Protein AF-A0A3E0WR59-F1 (afdb_monomer)

Radius of gyration: 31.56 Å; Cα contacts (8 Å, |Δi|>4): 81; chains: 1; bounding box: 51×64×90 Å

Sequence (122 aa):
MRAQISATRAISGRRCPHGFTLVELVLVLLLLSILAAVAAPRFFNLQPFREASLIEETAAAVRYGQKLALATRCEVRVRVNADGLAYALDWGEQSHCAEAGSVSRPVRAGNPFCYRYRIGSS

Foldseek 3Di:
DDDDDDDDDDPPPDDDDDDDDPVNVVVVVVVVVVCCVVVVVVVVPCVVVLVVLLVVQVVVQVVVQVVVCVVQVFDWDWDADPVSQKIKIWTDDDPSGDHTDMDMDTRDPPDPDDDPDDDDDD

InterPro domains:
  IPR012902 Prokaryotic N-terminal methylation site [PF07963] (15-39)
  IPR012902 Prokaryotic N-terminal methylation site [PS00409] (18-38)
  IPR012902 Prokaryotic N-terminal methylation site [TIGR02532] (18-40)
  IPR045584 Pilin-like [SSF54523] (20-103)

Secondary structure (DSSP, 8-state):
-----------------PPPPHHHHHHHHHHHHHHHHHHHHHHH--HHHHHHHHHHHHHHHHHHHHHHHHHHTS--EEEE-TTSSEEEEEE---TTS-S-EEEEEE---S------------

Mean predicted aligned error: 15.5 Å

Nearest PDB structures (foldseek):
  8rg0-assembly1_n  TM=2.958E-01  e=1.307E+00  Homo sapiens
  7r4x-assembly1_c  TM=2.918E-01  e=1.224E+00  Homo sapiens
  6t7i-assembly1_Sc  TM=2.848E-01  e=1.005E+00  Saccharomyces cerevisiae
  8jiw-assembly1_Bc  TM=2.862E-01  e=1.224E+00  Triticum aestivum
  6eml-assembly1_L  TM=2.449E-01  e=4.263E+00  Saccharomyces cerevisiae S288C

Organism: NCBI:txid351052

pLDDT: mean 74.84, std 14.0, range [45.97, 97.12]

Solvent-accessible surface area (backbone atoms only — not comparable to full-atom values): 7807 Å² total; per-residue (Å²): 143,85,84,82,82,84,79,80,82,78,84,80,79,79,77,75,84,80,77,82,51,74,68,56,54,52,50,48,53,52,52,49,49,57,51,44,68,60,45,51,63,53,70,72,55,51,58,74,63,49,55,59,52,52,52,56,48,51,55,50,51,51,56,49,41,51,53,48,22,67,74,56,70,36,73,57,46,81,44,72,45,94,83,62,53,34,37,35,39,40,34,63,70,46,102,77,34,64,78,62,47,74,51,78,45,70,46,83,79,87,62,98,69,86,79,82,83,73,78,84,75,130

Structure (mmCIF, N/CA/C/O backbone):
data_AF-A0A3E0WR59-F1
#
_entry.id   AF-A0A3E0WR59-F1
#
loop_
_atom_site.group_PDB
_atom_site.id
_atom_site.type_symbol
_atom_site.label_atom_id
_atom_site.label_alt_id
_atom_site.label_comp_id
_atom_site.label_asym_id
_atom_site.label_entity_id
_atom_site.label_seq_id
_atom_site.pdbx_PDB_ins_code
_atom_site.Cartn_x
_atom_site.Cartn_y
_atom_site.Cartn_z
_atom_site.occupancy
_atom_site.B_iso_or_equiv
_atom_site.auth_seq_id
_atom_site.auth_comp_id
_atom_site.auth_asym_id
_atom_site.auth_atom_id
_atom_site.pdbx_PDB_model_num
ATOM 1 N N . MET A 1 1 ? 5.599 55.023 54.552 1.00 48.22 1 MET A N 1
ATOM 2 C CA . MET A 1 1 ? 5.988 53.694 54.025 1.00 48.22 1 MET A CA 1
ATOM 3 C C . MET A 1 1 ? 4.986 52.632 54.466 1.00 48.22 1 MET A C 1
ATOM 5 O O . MET A 1 1 ? 5.118 52.141 55.575 1.00 48.22 1 MET A O 1
ATOM 9 N N . ARG A 1 2 ? 3.991 52.289 53.634 1.00 48.47 2 ARG A N 1
ATOM 10 C CA . ARG A 1 2 ? 3.232 51.022 53.682 1.00 48.47 2 ARG A CA 1
ATOM 11 C C . ARG A 1 2 ? 2.588 50.810 52.308 1.00 48.47 2 ARG A C 1
ATOM 13 O O . ARG A 1 2 ? 1.588 51.447 52.011 1.00 48.47 2 ARG A O 1
ATOM 20 N N . ALA A 1 3 ? 3.170 49.950 51.479 1.00 52.47 3 ALA A N 1
ATOM 21 C CA . ALA A 1 3 ? 2.511 49.426 50.288 1.00 52.47 3 ALA A CA 1
ATOM 22 C C . ALA A 1 3 ? 2.369 47.917 50.494 1.00 52.47 3 ALA A C 1
ATOM 24 O O . ALA A 1 3 ? 3.361 47.201 50.614 1.00 52.47 3 ALA A O 1
ATOM 25 N N . GLN A 1 4 ? 1.122 47.490 50.675 1.00 60.81 4 GLN A N 1
ATOM 26 C CA . GLN A 1 4 ? 0.723 46.109 50.911 1.00 60.81 4 GLN A CA 1
ATOM 27 C C . GLN A 1 4 ? 0.817 45.301 49.613 1.00 60.81 4 GLN A C 1
ATOM 29 O O . GLN A 1 4 ? 0.542 45.788 48.518 1.00 60.81 4 GLN A O 1
ATOM 34 N N . ILE A 1 5 ? 1.232 44.055 49.789 1.00 56.97 5 ILE A N 1
ATOM 35 C CA . ILE A 1 5 ? 1.541 43.046 48.782 1.00 56.97 5 ILE A CA 1
ATOM 36 C C . ILE A 1 5 ? 0.251 42.626 48.060 1.00 56.97 5 ILE A C 1
ATOM 38 O O . ILE A 1 5 ? -0.697 42.163 48.691 1.00 56.97 5 ILE A O 1
ATOM 42 N N . SER A 1 6 ? 0.216 42.767 46.730 1.00 63.22 6 SER A N 1
ATOM 43 C CA . SER A 1 6 ? -0.850 42.211 45.885 1.00 63.22 6 SER A CA 1
ATOM 44 C C . SER A 1 6 ? -0.673 40.699 45.765 1.00 63.22 6 SER A C 1
ATOM 46 O O . SER A 1 6 ? 0.169 40.217 45.010 1.00 63.22 6 SER A O 1
ATOM 48 N N . ALA A 1 7 ? -1.460 39.943 46.527 1.00 66.50 7 ALA A N 1
ATOM 49 C CA . ALA A 1 7 ? -1.532 38.494 46.409 1.00 66.50 7 ALA A CA 1
ATOM 50 C C . ALA A 1 7 ? -2.199 38.103 45.079 1.00 66.50 7 ALA A C 1
ATOM 52 O O . ALA A 1 7 ? -3.374 38.383 44.842 1.00 66.50 7 ALA A O 1
ATOM 53 N N . THR A 1 8 ? -1.453 37.428 44.208 1.00 66.12 8 THR A N 1
ATOM 54 C CA . THR A 1 8 ? -1.987 36.782 43.007 1.00 66.12 8 THR A CA 1
ATOM 55 C C . THR A 1 8 ? -2.752 35.529 43.438 1.00 66.12 8 THR A C 1
ATOM 57 O O . THR A 1 8 ? -2.181 34.586 43.983 1.00 66.12 8 THR A O 1
ATOM 60 N N . ARG A 1 9 ? -4.071 35.518 43.240 1.00 68.06 9 ARG A N 1
ATOM 61 C CA . ARG A 1 9 ? -4.936 34.388 43.599 1.00 68.06 9 ARG A CA 1
ATOM 62 C C . ARG A 1 9 ? -4.755 33.266 42.570 1.00 68.06 9 ARG A C 1
ATOM 64 O O . ARG A 1 9 ? -5.236 33.372 41.446 1.00 68.06 9 ARG A O 1
ATOM 71 N N . ALA A 1 10 ? -4.059 32.197 42.948 1.00 62.12 10 ALA A N 1
ATOM 72 C CA . ALA A 1 10 ? -3.933 30.994 42.131 1.00 62.12 10 ALA A CA 1
ATOM 73 C C . ALA A 1 10 ? -5.285 30.264 42.041 1.00 62.12 10 ALA A C 1
ATOM 75 O O . ALA A 1 10 ? -5.837 29.825 43.051 1.00 62.12 10 ALA A O 1
ATOM 76 N N . ILE A 1 11 ? -5.821 30.115 40.829 1.00 65.50 11 ILE A N 1
ATOM 77 C CA . ILE A 1 11 ? -7.007 29.293 40.568 1.00 65.50 11 ILE A CA 1
ATOM 78 C C . ILE A 1 11 ? -6.540 27.834 40.490 1.00 65.50 11 ILE A C 1
ATOM 80 O O . ILE A 1 11 ? -6.161 27.338 39.432 1.00 65.50 11 ILE A O 1
ATOM 84 N N . SER A 1 12 ? -6.512 27.142 41.630 1.00 70.31 12 SER A N 1
ATOM 85 C CA . SER A 1 12 ? -6.206 25.709 41.682 1.00 70.31 12 SER A CA 1
ATOM 86 C C . SER A 1 12 ? -7.459 24.899 41.334 1.00 70.31 12 SER A C 1
ATOM 88 O O . SER A 1 12 ? -8.226 24.490 42.203 1.00 70.31 12 SER A O 1
ATOM 90 N N . GLY A 1 13 ? -7.694 24.691 40.037 1.00 61.47 13 GLY A N 1
ATOM 91 C CA . GLY A 1 13 ? -8.698 23.751 39.543 1.00 61.47 13 GLY A CA 1
ATOM 92 C C . GLY A 1 13 ? -8.197 22.315 39.675 1.00 61.47 13 GLY A C 1
ATOM 93 O O . GLY A 1 13 ? -7.622 21.771 38.733 1.00 61.47 13 GLY A O 1
ATOM 94 N N . ARG A 1 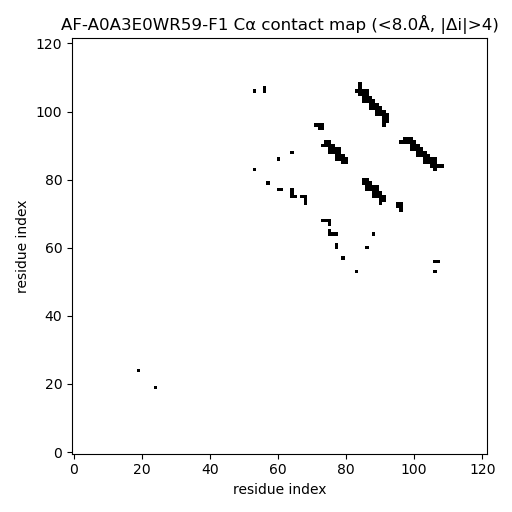14 ? -8.405 21.686 40.836 1.00 67.31 14 ARG A N 1
ATOM 95 C CA . ARG A 1 14 ? -8.231 20.234 40.981 1.00 67.31 14 ARG A CA 1
ATOM 96 C C . ARG A 1 14 ? -9.334 19.539 40.187 1.00 67.31 14 ARG A C 1
ATOM 98 O O . ARG A 1 14 ? -10.481 19.508 40.620 1.00 67.31 14 ARG A O 1
ATOM 105 N N . ARG A 1 15 ? -8.997 18.978 39.026 1.00 69.06 15 ARG A N 1
ATOM 106 C CA . ARG A 1 15 ? -9.854 17.976 38.385 1.00 69.06 15 ARG A CA 1
ATOM 107 C C . ARG A 1 15 ? -9.620 16.667 39.124 1.00 69.06 15 ARG A C 1
ATOM 109 O O . ARG A 1 15 ? -8.538 16.094 39.028 1.00 69.06 15 ARG A O 1
ATOM 116 N N . CYS A 1 16 ? -10.602 16.231 39.902 1.00 64.81 16 CYS A N 1
ATOM 117 C CA . CYS A 1 16 ? -10.619 14.866 40.403 1.00 64.81 16 CYS A CA 1
ATOM 118 C C . CYS A 1 16 ? -10.709 13.919 39.195 1.00 64.81 16 CYS A C 1
ATOM 120 O O . CYS A 1 16 ? -11.548 14.159 38.323 1.00 64.81 16 CYS A O 1
ATOM 122 N N . PRO A 1 17 ? -9.874 12.871 39.105 1.00 67.50 17 PRO A N 1
ATOM 123 C CA . PRO A 1 17 ? -10.038 11.851 38.081 1.00 67.50 17 PRO A CA 1
ATOM 124 C C . PRO A 1 17 ? -11.398 11.178 38.278 1.00 67.50 17 PRO A C 1
ATOM 126 O O . PRO A 1 17 ? -11.643 10.551 39.308 1.00 67.50 17 PRO A O 1
ATOM 129 N N . HIS A 1 18 ? -12.303 11.337 37.317 1.00 74.44 18 HIS A N 1
ATOM 130 C CA . HIS A 1 18 ? -13.510 10.526 37.257 1.00 74.44 18 HIS A CA 1
ATOM 131 C C . HIS A 1 18 ? -13.096 9.124 36.801 1.00 74.44 18 HIS A C 1
ATOM 133 O O . HIS A 1 18 ? -12.514 8.963 35.729 1.00 74.44 18 HIS A O 1
ATOM 139 N N . GLY A 1 19 ? -13.310 8.129 37.661 1.00 78.81 19 GLY A N 1
ATOM 140 C CA . GLY A 1 19 ? -13.100 6.727 37.318 1.00 78.81 19 GLY A CA 1
ATOM 141 C C . GL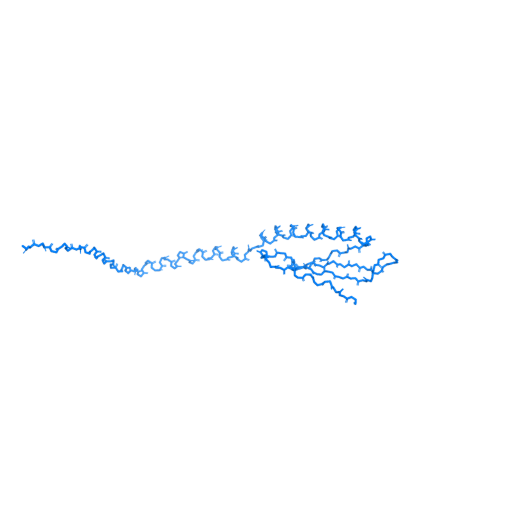Y A 1 19 ? -14.165 6.246 36.334 1.00 78.81 19 GLY A C 1
ATOM 142 O O . GLY A 1 19 ? -15.314 6.676 36.403 1.00 78.81 19 GLY A O 1
ATOM 143 N N . PHE A 1 20 ? -13.770 5.352 35.434 1.00 83.75 20 PHE A N 1
ATOM 144 C CA . PHE A 1 20 ? -14.676 4.654 34.524 1.00 83.75 20 PHE A CA 1
ATOM 145 C C . PHE A 1 20 ? -15.470 3.601 35.303 1.00 83.75 20 PHE A C 1
ATOM 147 O O . PHE A 1 20 ? -14.910 2.924 36.173 1.00 83.75 20 PHE A O 1
ATOM 154 N N . THR A 1 21 ? -16.759 3.431 35.012 1.00 91.88 21 THR A N 1
ATOM 155 C CA . THR A 1 21 ? -17.527 2.346 35.648 1.00 91.88 21 THR A CA 1
ATOM 156 C C . THR A 1 21 ? -17.207 0.998 34.988 1.00 91.88 21 THR A C 1
ATOM 158 O O . THR A 1 21 ? -16.838 0.942 33.815 1.00 91.88 21 THR A O 1
ATOM 161 N N . LEU A 1 22 ? -17.373 -0.115 35.718 1.00 93.62 22 LEU A N 1
ATOM 162 C CA . LEU A 1 22 ? -17.196 -1.463 35.150 1.00 93.62 22 LEU A CA 1
ATOM 163 C C . LEU A 1 22 ? -18.130 -1.669 33.947 1.00 93.62 22 LEU A C 1
ATOM 165 O O . LEU A 1 22 ? -17.709 -2.164 32.905 1.00 93.62 22 LEU A O 1
ATOM 169 N N . VAL A 1 23 ? -19.380 -1.215 34.071 1.00 95.62 23 VAL A N 1
ATOM 170 C CA . VAL A 1 23 ? -20.381 -1.272 32.996 1.00 95.62 23 VAL A CA 1
ATOM 171 C C . VAL A 1 23 ? -19.935 -0.489 31.764 1.00 95.62 23 VAL A C 1
ATOM 173 O O . VAL A 1 23 ? -20.083 -0.975 30.647 1.00 95.62 23 VAL A O 1
ATOM 176 N N . GLU A 1 24 ? -19.364 0.697 31.951 1.00 94.38 24 GLU A N 1
ATOM 177 C CA . GLU A 1 24 ? -18.893 1.532 30.847 1.00 94.38 24 GLU A CA 1
ATOM 178 C C . GLU A 1 24 ? -17.735 0.862 30.101 1.00 94.38 24 GLU A C 1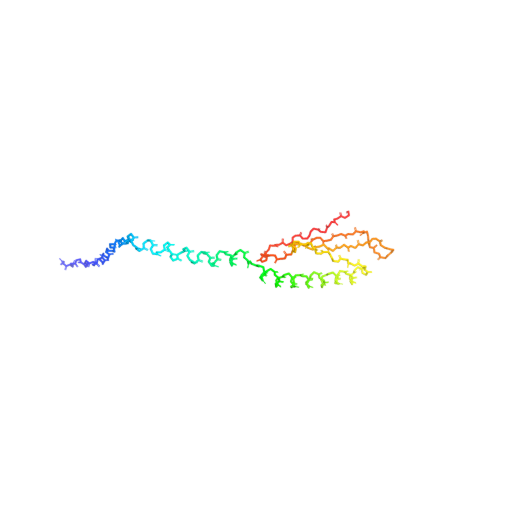
ATOM 180 O O . GLU A 1 24 ? -17.735 0.830 28.872 1.00 94.38 24 GLU A O 1
ATOM 185 N N . LEU A 1 25 ? -16.799 0.229 30.819 1.00 94.31 25 LEU A N 1
ATOM 186 C CA . LEU A 1 25 ? -15.712 -0.531 30.195 1.00 94.31 25 LEU A CA 1
ATOM 187 C C . LEU A 1 25 ? -16.254 -1.703 29.365 1.00 94.31 25 LEU A C 1
ATOM 189 O O . LEU A 1 25 ? -15.836 -1.904 28.224 1.00 94.31 25 LEU A O 1
ATOM 193 N N . VAL A 1 26 ? -17.199 -2.466 29.922 1.00 96.06 26 VAL A N 1
ATOM 194 C CA . VAL A 1 26 ? -17.811 -3.604 29.224 1.00 96.06 26 VAL A CA 1
ATOM 195 C C . VAL A 1 26 ? -18.549 -3.130 27.974 1.00 96.06 26 VAL A C 1
ATOM 197 O O . VAL A 1 26 ? -18.375 -3.720 26.910 1.00 96.06 26 VAL A O 1
ATOM 200 N N . LEU A 1 27 ? -19.308 -2.036 28.063 1.00 96.44 27 LEU A N 1
ATOM 201 C CA . LEU A 1 27 ? -20.008 -1.472 26.912 1.00 96.44 27 LEU A CA 1
ATOM 202 C C . LEU A 1 27 ? -19.030 -1.000 25.827 1.00 96.44 27 LEU A C 1
ATOM 204 O O . LEU A 1 27 ? -19.248 -1.284 24.652 1.00 96.44 27 LEU A O 1
ATOM 208 N N . VAL A 1 28 ? -17.931 -0.337 26.198 1.00 96.19 28 VAL A N 1
ATOM 209 C CA . 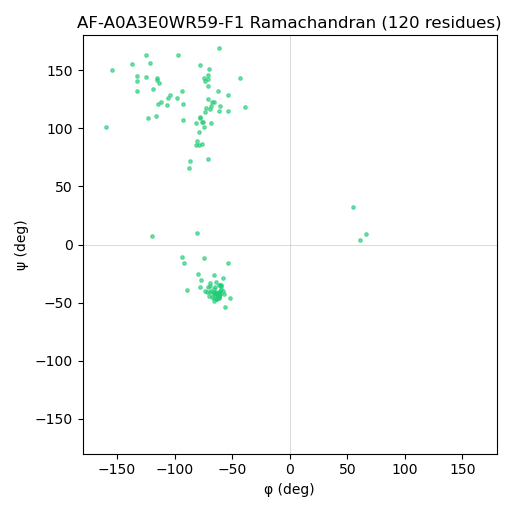VAL A 1 28 ? -16.900 0.097 25.243 1.00 96.19 28 VAL A CA 1
ATOM 210 C C . VAL A 1 28 ? -16.257 -1.100 24.550 1.00 96.19 28 VAL A C 1
ATOM 212 O O . VAL A 1 28 ? -16.129 -1.086 23.330 1.00 96.19 28 VAL A O 1
ATOM 215 N N . LEU A 1 29 ? -15.901 -2.159 25.279 1.00 95.94 29 LEU A N 1
ATOM 216 C CA . LEU A 1 29 ? -15.335 -3.369 24.675 1.00 95.94 29 LEU A CA 1
ATOM 217 C C . LEU A 1 29 ? -16.339 -4.082 23.757 1.00 95.94 29 LEU A C 1
ATOM 219 O O . LEU A 1 29 ? -15.952 -4.562 22.691 1.00 95.94 29 LEU A O 1
ATOM 223 N N . LEU A 1 30 ? -17.628 -4.091 24.111 1.00 96.81 30 LEU A N 1
ATOM 224 C CA . LEU A 1 30 ? -18.686 -4.610 23.242 1.00 96.81 30 LEU A CA 1
ATOM 225 C C . LEU A 1 30 ? -18.803 -3.787 21.953 1.00 96.81 30 LEU A C 1
ATOM 227 O O . LEU A 1 30 ? -18.801 -4.355 20.860 1.00 96.81 30 LEU A O 1
ATOM 231 N N . LEU A 1 31 ? -18.824 -2.458 22.051 1.00 97.12 31 LEU A N 1
ATOM 232 C CA . LEU A 1 31 ? -18.866 -1.576 20.883 1.00 97.12 31 LEU A CA 1
ATOM 233 C C . LEU A 1 31 ? -17.613 -1.728 20.011 1.00 97.12 31 LEU A C 1
ATOM 235 O O . LEU A 1 31 ? -17.724 -1.861 18.791 1.00 97.12 31 LEU A O 1
ATOM 239 N N . LEU A 1 32 ? -16.428 -1.781 20.626 1.00 97.12 32 LEU A N 1
ATOM 240 C CA . LEU A 1 32 ? -15.167 -2.018 19.926 1.00 97.12 32 LEU A CA 1
ATOM 241 C C . LEU A 1 32 ? -15.156 -3.378 19.223 1.00 97.12 32 LEU A C 1
ATOM 243 O O . LEU A 1 32 ? -14.611 -3.465 18.128 1.00 97.12 32 LEU A O 1
ATOM 247 N N . SER A 1 33 ? -15.785 -4.414 19.786 1.00 97.00 33 SER A N 1
ATOM 248 C CA . SER A 1 33 ? -15.841 -5.734 19.145 1.00 97.00 33 SER A CA 1
ATOM 249 C C . SER A 1 33 ? -16.654 -5.725 17.846 1.00 97.00 33 SER A C 1
ATOM 251 O O . SER A 1 33 ? -16.207 -6.267 16.835 1.00 97.00 33 SER A O 1
ATOM 253 N N . ILE A 1 34 ? -17.802 -5.041 17.836 1.00 96.75 34 ILE A N 1
ATOM 254 C CA . ILE A 1 34 ? -18.652 -4.910 16.646 1.00 96.75 34 ILE A CA 1
ATOM 255 C C . ILE A 1 34 ? -17.938 -4.062 15.588 1.00 96.75 34 ILE A C 1
ATOM 257 O O . ILE A 1 34 ? -17.877 -4.447 14.418 1.00 96.75 34 ILE A O 1
ATOM 261 N N . LEU A 1 35 ? -17.348 -2.933 15.996 1.00 96.56 35 LEU A N 1
ATOM 262 C CA . LEU A 1 35 ? -16.574 -2.082 15.092 1.00 96.56 35 LEU A CA 1
ATOM 263 C C . LEU A 1 35 ? -15.374 -2.831 14.510 1.00 96.56 35 LEU A C 1
ATOM 265 O O . LEU A 1 35 ? -15.138 -2.742 13.308 1.00 96.56 35 LEU A O 1
ATOM 269 N N . ALA A 1 36 ? -14.655 -3.609 15.319 1.00 94.56 36 ALA A N 1
ATOM 270 C CA . ALA A 1 36 ? -13.531 -4.414 14.859 1.00 94.56 36 ALA A CA 1
ATOM 271 C C . ALA A 1 36 ? -13.971 -5.484 13.851 1.00 94.56 36 ALA A C 1
ATOM 273 O O . ALA A 1 36 ? -13.313 -5.639 12.825 1.00 94.56 36 ALA A O 1
ATOM 274 N N . ALA A 1 37 ? -15.098 -6.167 14.079 1.00 94.50 37 ALA A N 1
ATOM 275 C CA . ALA A 1 37 ? -15.608 -7.187 13.160 1.00 94.50 37 ALA A CA 1
ATOM 276 C C . ALA A 1 37 ? -15.901 -6.634 11.752 1.00 94.50 37 ALA A C 1
ATOM 278 O O . ALA A 1 37 ? -15.668 -7.322 10.758 1.00 94.50 37 ALA A O 1
ATOM 279 N N . VAL A 1 38 ? -16.369 -5.385 11.651 1.00 92.62 38 VAL A N 1
ATOM 280 C CA . VAL A 1 38 ? -16.676 -4.740 10.361 1.00 92.62 38 VAL A CA 1
ATOM 281 C C . VAL A 1 38 ? -15.461 -4.009 9.774 1.00 92.62 38 VAL A C 1
ATOM 283 O O . VAL A 1 38 ? -15.234 -4.052 8.562 1.00 92.62 38 VAL A O 1
ATOM 286 N N . ALA A 1 39 ? -14.657 -3.346 10.610 1.00 89.56 39 ALA A N 1
ATOM 287 C CA . ALA A 1 39 ? -13.514 -2.546 10.174 1.00 89.56 39 ALA A CA 1
ATOM 288 C C . ALA A 1 39 ? -12.284 -3.396 9.819 1.00 89.56 39 ALA A C 1
ATOM 290 O O . ALA A 1 39 ? -11.596 -3.074 8.852 1.00 89.56 39 ALA A O 1
ATOM 291 N N . ALA A 1 40 ? -12.019 -4.493 10.539 1.00 87.94 40 ALA A N 1
ATOM 292 C CA . ALA A 1 40 ? -10.867 -5.360 10.286 1.00 87.94 40 ALA A CA 1
ATOM 293 C C . ALA A 1 40 ? -10.816 -5.900 8.843 1.00 87.94 40 ALA A C 1
ATOM 295 O O . ALA A 1 40 ? -9.814 -5.658 8.168 1.00 87.94 40 ALA A O 1
ATOM 296 N N . PRO A 1 41 ? -11.863 -6.554 8.294 1.00 83.88 41 PRO A N 1
ATOM 297 C CA . PRO A 1 41 ? -11.798 -7.076 6.928 1.00 83.88 41 PRO A CA 1
ATOM 298 C C . PRO A 1 41 ? -11.643 -5.962 5.884 1.00 83.88 41 PRO A C 1
ATOM 300 O O . PRO A 1 41 ? -10.981 -6.160 4.868 1.00 83.88 41 PRO A O 1
ATOM 303 N N . ARG A 1 42 ? -12.205 -4.772 6.135 1.00 81.12 42 ARG A N 1
ATOM 304 C CA . ARG A 1 42 ? -12.064 -3.604 5.253 1.00 81.12 42 ARG A CA 1
ATOM 305 C C . ARG A 1 42 ? -10.658 -3.006 5.291 1.00 81.12 42 ARG A C 1
ATOM 307 O O . ARG A 1 42 ? -10.167 -2.599 4.246 1.00 81.12 42 ARG A O 1
ATOM 314 N N . PHE A 1 43 ? -10.005 -2.995 6.451 1.00 78.38 43 PHE A N 1
ATOM 315 C CA . PHE A 1 43 ? -8.630 -2.514 6.596 1.00 78.38 43 PHE A CA 1
ATOM 316 C C . PHE A 1 43 ? -7.613 -3.439 5.912 1.00 78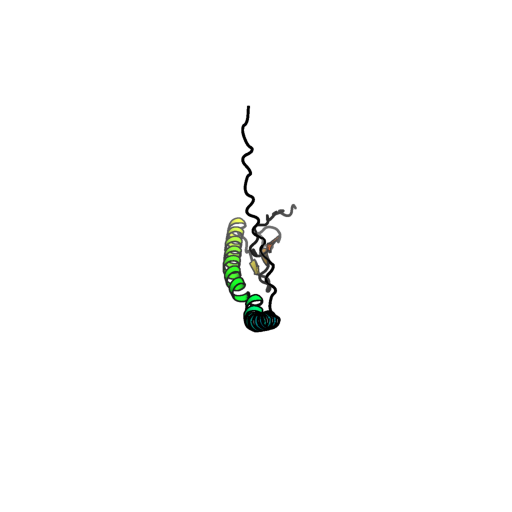.38 43 PHE A C 1
ATOM 318 O O . PHE A 1 43 ? -6.625 -2.966 5.359 1.00 78.38 43 PHE A O 1
ATOM 325 N N . PHE A 1 44 ? -7.870 -4.751 5.886 1.00 74.00 44 PHE A N 1
ATOM 326 C CA . PHE A 1 44 ? -7.041 -5.698 5.131 1.00 74.00 44 PHE A CA 1
ATOM 327 C C . PHE A 1 44 ? -7.363 -5.715 3.630 1.00 74.00 44 PHE A C 1
ATOM 329 O O . PHE A 1 44 ? -6.493 -6.019 2.813 1.00 74.00 44 PHE A O 1
ATOM 336 N N . ASN A 1 45 ? -8.585 -5.345 3.239 1.00 71.62 45 ASN A N 1
ATOM 337 C CA . ASN A 1 45 ? -8.998 -5.257 1.843 1.00 71.62 45 ASN A CA 1
ATOM 338 C C . ASN A 1 45 ? -8.678 -3.876 1.234 1.00 71.62 45 ASN A C 1
ATOM 340 O O . ASN A 1 45 ? -9.566 -3.112 0.861 1.00 71.62 45 ASN A O 1
ATOM 344 N N . LEU A 1 46 ? -7.383 -3.566 1.110 1.00 66.88 46 LEU A N 1
ATOM 345 C CA . LEU A 1 46 ? -6.874 -2.398 0.370 1.00 66.88 46 LEU A CA 1
ATOM 346 C C . LEU A 1 46 ? -6.821 -2.629 -1.155 1.00 66.88 46 LEU A C 1
ATOM 348 O O . LEU A 1 46 ? -6.235 -1.824 -1.876 1.00 66.88 46 LEU A O 1
ATOM 352 N N . GLN A 1 47 ? -7.412 -3.720 -1.653 1.00 64.06 47 GLN A N 1
ATOM 353 C CA . GLN A 1 47 ? -7.424 -4.073 -3.077 1.00 64.06 47 GLN A CA 1
ATOM 354 C C . GLN A 1 47 ? -7.913 -2.942 -3.999 1.00 64.06 47 GLN A C 1
ATOM 356 O O . GLN A 1 47 ? -7.193 -2.637 -4.948 1.00 64.06 47 GLN A O 1
ATOM 361 N N . PRO A 1 48 ? -9.022 -2.221 -3.714 1.00 62.75 48 PRO A N 1
ATOM 362 C CA . PRO A 1 48 ? -9.490 -1.180 -4.634 1.00 62.75 48 PRO A CA 1
ATOM 363 C C . PRO A 1 48 ? -8.514 0.002 -4.760 1.00 62.75 48 PRO A C 1
ATOM 365 O O . PRO A 1 48 ? -8.464 0.652 -5.800 1.00 62.75 48 PRO A O 1
ATOM 368 N N . PHE A 1 49 ? -7.700 0.270 -3.732 1.00 60.28 49 PHE A N 1
ATOM 369 C CA . PHE A 1 49 ? -6.653 1.294 -3.808 1.00 60.28 49 PHE A CA 1
ATOM 370 C C . PHE A 1 49 ? -5.428 0.819 -4.597 1.00 60.28 49 PHE A C 1
ATOM 372 O O . PHE A 1 49 ? -4.781 1.634 -5.249 1.00 60.28 49 PHE A O 1
ATOM 379 N N . ARG A 1 50 ? -5.126 -0.487 -4.570 1.00 61.81 50 ARG A N 1
ATOM 380 C CA . ARG A 1 50 ? -4.048 -1.082 -5.374 1.00 61.81 50 ARG A CA 1
ATOM 381 C C . ARG A 1 50 ? -4.400 -1.082 -6.858 1.00 61.81 50 ARG A C 1
ATOM 383 O O . ARG A 1 50 ? -3.555 -0.753 -7.675 1.00 61.81 50 ARG A O 1
ATOM 390 N N . GLU A 1 51 ? -5.640 -1.392 -7.220 1.00 66.94 51 GLU A N 1
ATOM 391 C CA . GLU A 1 51 ? -6.058 -1.439 -8.629 1.00 66.94 51 GLU A CA 1
ATOM 392 C C . GLU A 1 51 ? -5.917 -0.082 -9.331 1.00 66.94 51 GLU A C 1
ATOM 394 O O . GLU A 1 51 ? -5.375 -0.006 -10.434 1.00 66.94 51 GLU A O 1
ATOM 399 N N . ALA A 1 52 ? -6.337 1.003 -8.674 1.00 72.44 52 ALA A N 1
ATOM 400 C CA . ALA A 1 52 ? -6.244 2.344 -9.244 1.00 72.44 52 ALA A CA 1
ATOM 401 C C . ALA A 1 52 ? -4.788 2.802 -9.450 1.00 72.44 52 ALA A C 1
ATOM 403 O O . ALA A 1 52 ? -4.472 3.363 -10.501 1.00 72.44 52 ALA A O 1
ATOM 404 N N . SER A 1 53 ? -3.889 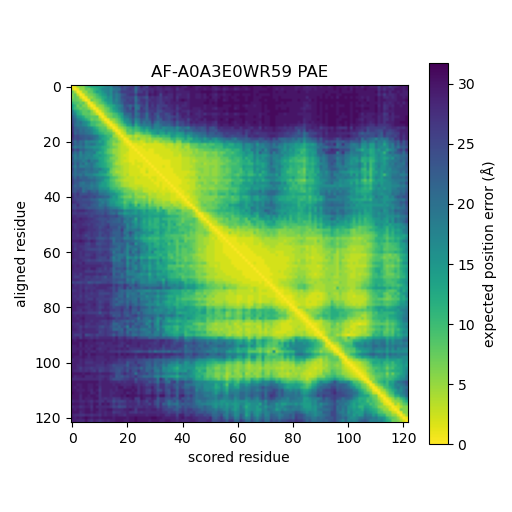2.538 -8.491 1.00 70.25 53 SER A N 1
ATOM 405 C CA . SER A 1 53 ? -2.472 2.903 -8.634 1.00 70.25 53 SER A CA 1
ATOM 406 C C . SER A 1 53 ? -1.780 2.075 -9.720 1.00 70.25 53 SER A C 1
ATOM 408 O O . SER A 1 53 ? -1.053 2.633 -10.540 1.00 70.25 53 SER A O 1
ATOM 410 N N . LEU A 1 54 ? -2.088 0.776 -9.806 1.00 74.56 54 LEU A N 1
ATOM 411 C CA . LEU A 1 54 ? -1.509 -0.121 -10.810 1.00 74.56 54 LEU A CA 1
ATOM 412 C C . LEU A 1 54 ? -1.835 0.319 -12.248 1.00 74.56 54 LEU A C 1
ATOM 414 O O . LEU A 1 54 ? -0.996 0.185 -13.142 1.00 74.56 54 LEU A O 1
ATOM 418 N N . ILE A 1 55 ? -3.022 0.878 -12.495 1.00 78.19 55 ILE A N 1
ATOM 419 C CA . ILE A 1 55 ? -3.401 1.389 -13.825 1.00 78.19 55 ILE A CA 1
ATOM 420 C C . ILE A 1 55 ? -2.537 2.593 -14.221 1.00 78.19 55 ILE A C 1
ATOM 422 O O . ILE A 1 55 ? -2.025 2.659 -15.341 1.00 78.19 55 ILE A O 1
ATOM 426 N N . GLU A 1 56 ? -2.340 3.547 -13.314 1.00 81.50 56 GLU A N 1
ATOM 427 C CA . GLU A 1 56 ? -1.514 4.724 -13.594 1.00 81.50 56 GLU A CA 1
ATOM 428 C C . GLU A 1 56 ? -0.042 4.337 -13.806 1.00 81.50 56 GLU A C 1
ATOM 430 O O . GLU A 1 56 ? 0.639 4.846 -14.703 1.00 81.50 56 GLU A O 1
ATOM 435 N N . GLU A 1 57 ? 0.439 3.373 -13.027 1.00 78.56 57 GLU A N 1
ATOM 436 C CA . GLU A 1 57 ? 1.822 2.912 -13.063 1.00 78.56 57 GLU A CA 1
ATOM 437 C C . GLU A 1 57 ? 2.136 2.098 -14.317 1.00 78.56 57 GLU A C 1
ATOM 439 O O . GLU A 1 57 ? 3.177 2.307 -14.948 1.00 78.56 57 GLU A O 1
ATOM 444 N N . THR A 1 58 ? 1.221 1.223 -14.737 1.00 80.75 58 THR A N 1
ATOM 445 C CA . THR A 1 58 ? 1.344 0.497 -16.008 1.00 80.75 58 THR A CA 1
ATOM 446 C C . THR A 1 58 ? 1.305 1.456 -17.198 1.00 80.75 58 THR A C 1
ATOM 448 O O . THR A 1 58 ? 2.143 1.346 -18.098 1.00 80.75 58 THR A O 1
ATOM 451 N N . ALA A 1 59 ? 0.428 2.465 -17.182 1.00 85.31 59 ALA A N 1
ATOM 452 C CA . ALA A 1 59 ? 0.401 3.502 -18.212 1.00 85.31 59 ALA A CA 1
ATOM 453 C C . ALA A 1 59 ? 1.721 4.299 -18.270 1.00 85.31 59 ALA A C 1
ATOM 455 O O . ALA A 1 59 ? 2.235 4.585 -19.359 1.00 85.31 59 ALA A O 1
ATOM 456 N N . ALA A 1 60 ? 2.308 4.632 -17.118 1.00 83.69 60 ALA A N 1
ATOM 457 C CA . ALA A 1 60 ? 3.605 5.301 -17.044 1.00 83.69 60 ALA A CA 1
ATOM 458 C C . ALA A 1 60 ? 4.754 4.415 -17.564 1.00 83.69 60 ALA A C 1
ATOM 460 O O . ALA A 1 60 ? 5.607 4.903 -18.314 1.00 83.69 60 ALA A O 1
ATOM 461 N N . ALA A 1 61 ? 4.759 3.122 -17.221 1.00 83.06 61 ALA A N 1
ATOM 462 C CA . ALA A 1 61 ? 5.747 2.153 -17.694 1.00 83.06 61 ALA A CA 1
ATOM 463 C C . ALA A 1 61 ? 5.709 1.996 -19.223 1.00 83.06 61 ALA A C 1
ATOM 465 O O . ALA A 1 61 ? 6.757 2.048 -19.869 1.00 83.06 61 ALA A O 1
ATOM 466 N N . VAL A 1 62 ? 4.512 1.901 -19.814 1.00 87.81 62 VAL A N 1
ATOM 467 C CA . VAL A 1 62 ? 4.334 1.823 -21.275 1.00 87.81 62 VAL A CA 1
ATOM 468 C C . VAL A 1 62 ? 4.814 3.101 -21.963 1.00 87.81 62 VAL A C 1
ATOM 470 O O . VAL A 1 62 ? 5.591 3.027 -22.914 1.00 87.81 62 VAL A O 1
ATOM 473 N N . ARG A 1 63 ? 4.434 4.285 -21.462 1.00 88.44 63 ARG A N 1
ATOM 474 C CA . ARG A 1 63 ? 4.912 5.572 -22.012 1.00 88.44 63 ARG A CA 1
ATOM 475 C C . ARG A 1 63 ? 6.434 5.706 -21.935 1.00 88.44 63 ARG A C 1
ATOM 477 O O . ARG A 1 63 ? 7.048 6.293 -22.824 1.00 88.44 63 ARG A O 1
ATOM 484 N N . TYR A 1 64 ? 7.055 5.188 -20.876 1.00 85.62 64 TYR A N 1
ATOM 485 C CA . TYR A 1 64 ? 8.511 5.165 -20.750 1.00 85.62 64 TYR A CA 1
ATOM 486 C C . TYR A 1 64 ? 9.155 4.183 -21.740 1.00 85.62 64 TYR A C 1
ATOM 488 O O . TYR A 1 64 ? 10.102 4.567 -22.426 1.00 85.62 64 TYR A O 1
ATOM 496 N N . GLY A 1 65 ? 8.601 2.975 -21.890 1.00 84.25 65 GLY A N 1
ATOM 497 C CA . GLY A 1 65 ? 9.035 2.004 -22.898 1.00 84.25 65 GLY A CA 1
ATOM 498 C C . GLY A 1 65 ? 8.949 2.553 -24.325 1.00 84.25 65 GLY A C 1
ATOM 499 O O . GLY A 1 65 ? 9.890 2.395 -25.094 1.00 84.25 65 GLY A O 1
ATOM 500 N N . GLN A 1 66 ? 7.889 3.299 -24.654 1.00 89.75 66 GLN A N 1
ATOM 501 C CA . GLN A 1 66 ? 7.751 3.990 -25.945 1.00 89.75 66 GLN A CA 1
ATOM 502 C C . GLN A 1 66 ? 8.851 5.035 -26.170 1.00 89.75 66 GLN A C 1
ATOM 504 O O . GLN A 1 66 ? 9.449 5.078 -27.241 1.00 89.75 66 GLN A O 1
ATOM 509 N N . LYS A 1 67 ? 9.155 5.866 -25.163 1.00 87.62 67 LYS A N 1
ATOM 510 C CA . LYS A 1 67 ? 10.259 6.840 -25.251 1.00 87.62 67 LYS A CA 1
ATOM 511 C C . LYS A 1 67 ? 11.602 6.148 -25.463 1.00 87.62 67 LYS A C 1
ATOM 513 O O . LYS A 1 67 ? 12.416 6.641 -26.238 1.00 87.62 67 LYS A O 1
ATOM 518 N N . LEU A 1 68 ? 11.814 5.019 -24.789 1.00 84.12 68 LEU A N 1
ATOM 519 C CA . LEU A 1 68 ? 13.024 4.226 -24.944 1.00 84.12 68 LEU A CA 1
ATOM 520 C C . LEU A 1 68 ? 13.113 3.636 -26.356 1.00 84.12 68 LEU A C 1
ATOM 522 O O . LEU A 1 68 ? 14.126 3.841 -27.010 1.00 84.12 68 LEU A O 1
ATOM 526 N N . ALA A 1 69 ? 12.042 3.016 -26.856 1.00 84.50 69 ALA A N 1
ATOM 527 C CA . ALA A 1 69 ? 11.982 2.447 -28.203 1.00 84.50 69 ALA A CA 1
ATOM 528 C C . ALA A 1 69 ? 12.216 3.498 -29.299 1.00 84.50 69 ALA A C 1
ATOM 530 O O . ALA A 1 69 ? 12.903 3.228 -30.279 1.00 84.50 69 ALA A O 1
ATOM 531 N N . LEU A 1 70 ? 11.700 4.722 -29.128 1.00 88.19 70 LEU A N 1
ATOM 532 C CA . LEU A 1 70 ? 11.956 5.828 -30.059 1.00 88.19 70 LEU A CA 1
ATOM 533 C C . LEU A 1 70 ? 13.412 6.315 -30.011 1.00 88.19 70 LEU A C 1
ATOM 535 O O . LEU A 1 70 ? 13.960 6.687 -31.048 1.00 88.19 70 LEU A O 1
ATOM 539 N N . ALA A 1 71 ? 14.035 6.318 -28.830 1.00 84.25 71 ALA A N 1
ATOM 540 C CA . ALA A 1 71 ? 15.424 6.737 -28.655 1.00 84.25 71 ALA A CA 1
ATOM 541 C C . ALA A 1 71 ? 16.422 5.698 -29.188 1.00 84.25 71 ALA A C 1
ATOM 543 O O . ALA A 1 71 ? 17.417 6.070 -29.805 1.00 84.25 71 ALA A O 1
ATOM 544 N N . THR A 1 72 ? 16.155 4.409 -28.966 1.00 78.31 72 THR A N 1
ATOM 545 C CA . THR A 1 72 ? 17.038 3.306 -29.375 1.00 78.31 72 THR A CA 1
ATOM 546 C C . THR A 1 72 ? 16.711 2.754 -30.760 1.00 78.31 72 THR A C 1
ATOM 548 O O . THR A 1 72 ? 17.547 2.073 -31.339 1.00 78.31 72 THR A O 1
ATOM 551 N N . ARG A 1 73 ? 15.523 3.058 -31.307 1.00 83.00 73 ARG A N 1
ATOM 552 C CA . ARG A 1 73 ? 14.956 2.447 -32.528 1.00 83.00 73 ARG A CA 1
ATOM 553 C C . ARG A 1 73 ? 14.879 0.919 -32.459 1.00 83.00 73 ARG A C 1
ATOM 555 O O . ARG A 1 73 ? 14.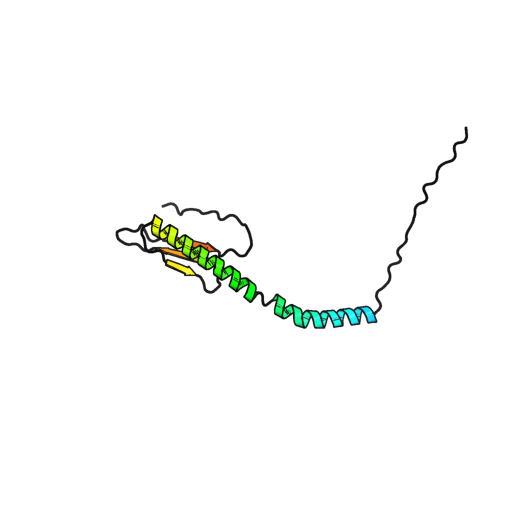981 0.244 -33.479 1.00 83.00 73 ARG A O 1
ATOM 562 N N . CYS A 1 74 ? 14.665 0.395 -31.256 1.00 83.12 74 CYS A N 1
ATOM 563 C CA . CYS A 1 74 ? 14.635 -1.033 -30.968 1.00 83.12 74 CYS A CA 1
ATOM 564 C C . CYS A 1 74 ? 13.310 -1.466 -30.363 1.00 83.12 74 CYS A C 1
ATOM 566 O O . CYS A 1 74 ? 12.604 -0.671 -29.738 1.00 83.12 74 CYS A O 1
ATOM 568 N N . GLU A 1 75 ? 12.989 -2.748 -30.525 1.00 83.50 75 GLU A N 1
ATOM 569 C CA . GLU A 1 75 ? 11.861 -3.346 -29.824 1.00 83.50 75 GLU A CA 1
ATOM 570 C C . GLU A 1 75 ? 12.150 -3.357 -28.318 1.00 83.50 75 GLU A C 1
ATOM 572 O O . GLU A 1 75 ? 13.153 -3.904 -27.859 1.00 83.50 75 GLU A O 1
ATOM 577 N N . VAL A 1 76 ? 11.255 -2.738 -27.550 1.00 85.00 76 VAL A N 1
ATOM 578 C CA . VAL A 1 76 ? 11.309 -2.711 -26.088 1.00 85.00 76 VAL A CA 1
ATOM 579 C C . VAL A 1 76 ? 10.104 -3.468 -25.558 1.00 85.00 76 VAL A C 1
ATOM 581 O O . VAL A 1 76 ? 8.957 -3.094 -25.819 1.00 85.00 76 VAL A O 1
ATOM 584 N N . ARG A 1 77 ? 10.353 -4.515 -24.773 1.00 84.25 77 ARG A N 1
ATOM 585 C CA . ARG A 1 77 ? 9.311 -5.320 -24.136 1.00 84.25 77 ARG A CA 1
ATOM 586 C C . ARG A 1 77 ? 9.105 -4.866 -22.700 1.00 84.25 77 ARG A C 1
ATOM 588 O O . ARG A 1 77 ? 10.044 -4.866 -21.912 1.00 84.25 77 ARG A O 1
ATOM 595 N N . VAL A 1 78 ? 7.864 -4.537 -22.344 1.00 85.06 78 VAL A N 1
ATOM 596 C CA . VAL A 1 78 ? 7.478 -4.236 -20.958 1.00 85.06 78 VAL A CA 1
ATOM 597 C C . VAL A 1 78 ? 6.974 -5.509 -20.289 1.00 85.06 78 VAL A C 1
ATOM 599 O O . VAL A 1 78 ? 5.998 -6.105 -20.741 1.00 85.06 78 VAL A O 1
ATOM 602 N N . ARG A 1 79 ? 7.619 -5.922 -19.200 1.00 82.44 79 ARG A N 1
ATOM 603 C CA . ARG A 1 79 ? 7.183 -7.033 -18.350 1.00 82.44 79 ARG A CA 1
ATOM 604 C C . ARG A 1 79 ? 6.757 -6.487 -17.000 1.00 82.44 79 ARG A C 1
ATOM 606 O O . ARG A 1 79 ? 7.550 -5.847 -16.318 1.00 82.44 79 ARG A O 1
ATOM 613 N N . VAL A 1 80 ? 5.516 -6.747 -16.610 1.00 81.56 80 VAL A N 1
ATOM 614 C CA . VAL A 1 80 ? 4.996 -6.404 -15.282 1.00 81.56 80 VAL A CA 1
ATOM 615 C C . VAL A 1 80 ? 4.927 -7.691 -14.468 1.00 81.56 80 VAL A C 1
ATOM 617 O O . VAL A 1 80 ? 4.396 -8.692 -14.949 1.00 81.56 80 VAL A O 1
ATOM 620 N N . ASN A 1 81 ? 5.504 -7.689 -13.267 1.00 79.81 81 ASN A N 1
ATOM 621 C CA . ASN A 1 81 ? 5.433 -8.847 -12.376 1.00 79.81 81 ASN A CA 1
ATOM 622 C C . ASN A 1 81 ? 4.007 -9.030 -11.839 1.00 79.81 81 ASN A C 1
ATOM 624 O O . ASN A 1 81 ? 3.288 -8.050 -11.654 1.00 79.81 81 ASN A O 1
ATOM 628 N N . ALA A 1 82 ? 3.622 -10.276 -11.541 1.00 69.19 82 ALA A N 1
ATOM 629 C CA . ALA A 1 82 ? 2.288 -10.613 -11.030 1.00 69.19 82 ALA A CA 1
ATOM 630 C C . ALA A 1 82 ? 1.943 -9.883 -9.719 1.00 69.19 82 ALA A C 1
ATOM 632 O O . ALA A 1 82 ? 0.784 -9.564 -9.475 1.00 69.19 82 ALA A O 1
ATOM 633 N N . ASP A 1 83 ? 2.958 -9.550 -8.921 1.00 68.62 83 ASP A N 1
ATOM 634 C CA . ASP A 1 83 ? 2.793 -8.802 -7.674 1.00 68.62 83 ASP A CA 1
ATOM 635 C C . ASP A 1 83 ? 2.500 -7.309 -7.905 1.00 68.62 83 ASP A C 1
ATOM 637 O O . ASP A 1 83 ? 2.170 -6.589 -6.965 1.00 68.62 83 ASP A O 1
ATOM 641 N N . GLY A 1 84 ? 2.663 -6.812 -9.138 1.00 67.19 84 GLY A N 1
ATOM 642 C CA . GLY A 1 84 ? 2.457 -5.406 -9.489 1.00 67.19 84 GLY A CA 1
ATOM 643 C C . GLY A 1 84 ? 3.459 -4.448 -8.838 1.00 67.19 84 GLY A C 1
ATOM 644 O O . GLY A 1 84 ? 3.281 -3.245 -8.919 1.00 67.19 84 GLY A O 1
ATOM 645 N N . LEU A 1 85 ? 4.513 -4.954 -8.189 1.00 68.00 85 LEU A N 1
ATOM 646 C CA . LEU A 1 85 ? 5.481 -4.149 -7.429 1.00 68.00 85 LEU A CA 1
ATOM 647 C C . LEU A 1 85 ? 6.716 -3.735 -8.239 1.00 68.00 85 LEU A C 1
ATOM 649 O O . LEU A 1 85 ? 7.505 -2.906 -7.785 1.00 68.00 85 LEU A O 1
ATOM 653 N N . ALA A 1 86 ? 6.911 -4.296 -9.432 1.00 75.31 86 ALA A N 1
ATOM 654 C CA . ALA A 1 86 ? 8.015 -3.943 -10.317 1.00 75.31 86 ALA A CA 1
ATOM 655 C C . ALA A 1 86 ? 7.670 -4.219 -11.782 1.00 75.31 86 ALA A C 1
ATOM 657 O O . ALA A 1 86 ? 6.922 -5.151 -12.097 1.00 75.31 86 ALA A O 1
ATOM 658 N N . TYR A 1 87 ? 8.270 -3.427 -12.666 1.00 80.88 87 TYR A N 1
ATOM 659 C CA . TY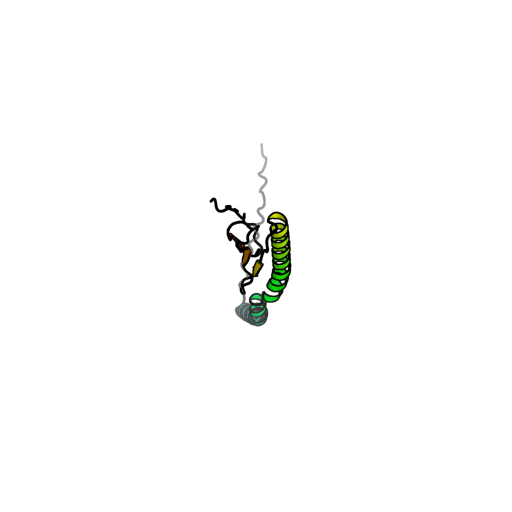R A 1 87 ? 8.289 -3.683 -14.099 1.00 80.88 87 TYR A CA 1
ATOM 660 C C . TYR A 1 87 ? 9.727 -3.706 -14.619 1.00 80.88 87 TYR A C 1
ATOM 662 O O . TYR A 1 87 ? 10.590 -2.960 -14.149 1.00 80.88 87 TYR A O 1
ATOM 670 N N . ALA A 1 88 ? 9.976 -4.575 -15.590 1.00 81.75 88 ALA A N 1
ATOM 671 C CA . ALA A 1 88 ? 11.228 -4.661 -16.323 1.00 81.75 88 ALA A CA 1
ATOM 672 C C . ALA A 1 88 ? 10.992 -4.272 -17.783 1.00 81.75 88 ALA A C 1
ATOM 674 O O . ALA A 1 88 ? 9.968 -4.620 -18.376 1.00 81.75 88 ALA A O 1
ATOM 675 N N . LEU A 1 89 ? 11.927 -3.514 -18.339 1.00 82.50 89 LEU A N 1
ATOM 676 C CA . LEU A 1 89 ? 12.029 -3.265 -19.767 1.00 82.50 89 LEU A CA 1
ATOM 677 C C . LEU A 1 89 ? 13.207 -4.058 -20.294 1.00 82.50 89 LEU A C 1
ATOM 679 O O . LEU A 1 89 ? 14.321 -3.787 -19.861 1.00 82.50 89 LEU A O 1
ATOM 683 N N . ASP A 1 90 ? 12.960 -4.967 -21.225 1.00 84.62 90 ASP A N 1
ATOM 684 C CA . ASP A 1 90 ? 14.003 -5.769 -21.856 1.00 84.62 90 ASP A CA 1
ATOM 685 C C . ASP A 1 90 ? 14.066 -5.423 -23.349 1.00 84.62 90 ASP A C 1
ATOM 687 O O . ASP A 1 90 ? 13.025 -5.220 -23.987 1.00 84.62 90 ASP A O 1
ATOM 691 N N . TRP A 1 91 ? 15.268 -5.371 -23.916 1.00 83.31 91 TRP A N 1
ATOM 692 C CA . TRP A 1 91 ? 15.485 -5.280 -25.362 1.00 83.31 91 TRP A CA 1
ATOM 693 C C . TRP A 1 91 ? 16.540 -6.297 -25.795 1.00 83.31 91 TRP A C 1
ATOM 695 O O . TRP A 1 91 ? 17.458 -6.623 -25.041 1.00 83.31 91 TRP A O 1
ATOM 705 N N . GLY A 1 92 ? 16.356 -6.847 -26.993 1.00 73.62 92 GLY A N 1
ATOM 706 C CA . GLY A 1 92 ? 17.205 -7.895 -27.550 1.00 73.62 92 GLY A CA 1
ATOM 707 C C . GLY A 1 92 ? 18.278 -7.358 -28.491 1.00 73.62 92 GLY A C 1
ATOM 708 O O . GLY A 1 92 ? 18.182 -6.245 -29.007 1.00 73.62 92 GLY A O 1
ATOM 709 N N . GLU A 1 93 ? 19.278 -8.199 -28.734 1.00 61.88 93 GLU A N 1
ATOM 710 C CA . GLU A 1 93 ? 20.322 -7.955 -29.722 1.00 61.88 93 GLU A CA 1
ATOM 711 C C . GLU A 1 93 ? 19.781 -8.261 -31.132 1.00 61.88 93 GLU A C 1
ATOM 713 O O . GLU A 1 93 ? 19.506 -9.405 -31.496 1.00 61.88 93 GLU A O 1
ATOM 718 N N . GLN A 1 94 ? 19.593 -7.207 -31.924 1.00 64.75 94 GLN A N 1
ATOM 719 C CA . GLN A 1 94 ? 19.341 -7.260 -33.366 1.00 64.75 94 GLN A CA 1
ATOM 720 C C . GLN A 1 94 ? 20.385 -6.393 -34.074 1.00 64.75 94 GLN A C 1
ATOM 722 O O . GLN A 1 94 ? 20.972 -5.515 -33.458 1.00 64.75 94 GLN A O 1
ATOM 727 N N . SER A 1 95 ? 20.570 -6.567 -35.386 1.00 60.22 95 SER A N 1
ATOM 728 C CA . SER A 1 95 ? 21.600 -5.885 -36.197 1.00 60.22 95 SER A CA 1
ATOM 729 C C . SER A 1 95 ? 21.634 -4.346 -36.110 1.00 60.22 95 SER A C 1
ATOM 731 O O . SER A 1 95 ? 22.617 -3.735 -36.520 1.00 60.22 95 SER A O 1
ATOM 733 N N . HIS A 1 96 ? 20.574 -3.711 -35.600 1.00 70.12 96 HIS A N 1
ATOM 734 C CA . HIS A 1 96 ? 20.454 -2.260 -35.397 1.00 70.12 96 HIS A CA 1
ATOM 735 C C . HIS A 1 96 ? 20.222 -1.857 -33.931 1.00 70.12 96 HIS A C 1
ATOM 737 O O . HIS A 1 96 ? 19.964 -0.687 -33.652 1.00 70.12 96 HIS A O 1
ATOM 743 N N . CYS A 1 97 ? 20.313 -2.814 -33.010 1.00 74.50 97 CYS A N 1
ATOM 744 C CA . CYS A 1 97 ? 20.113 -2.645 -31.580 1.00 74.50 97 CYS A CA 1
ATOM 745 C C . CYS A 1 97 ? 21.410 -2.912 -30.829 1.00 74.50 97 CYS A C 1
ATOM 747 O O . CYS A 1 97 ? 22.192 -3.771 -31.222 1.00 74.50 97 CYS A O 1
ATOM 749 N N . ALA A 1 98 ? 21.650 -2.147 -29.762 1.00 67.75 98 ALA A N 1
ATOM 750 C CA . ALA A 1 98 ? 22.772 -2.398 -28.862 1.00 67.75 98 ALA A CA 1
ATOM 751 C C . ALA A 1 98 ? 22.646 -3.782 -28.193 1.00 67.75 98 ALA A C 1
ATOM 753 O O . ALA A 1 98 ? 21.580 -4.403 -28.254 1.00 67.75 98 ALA A O 1
ATOM 754 N N . GLU A 1 99 ? 23.718 -4.222 -27.521 1.00 67.25 99 GLU A N 1
ATOM 755 C CA . GLU A 1 99 ? 23.722 -5.419 -26.671 1.00 67.25 99 GLU A CA 1
ATOM 756 C C . GLU A 1 99 ? 22.461 -5.485 -25.796 1.00 67.25 99 GLU A C 1
ATOM 758 O O . GLU A 1 99 ? 21.933 -4.461 -25.331 1.00 67.25 99 GLU A O 1
ATOM 763 N N . ALA A 1 100 ? 21.962 -6.708 -25.599 1.00 71.06 100 ALA A N 1
ATOM 764 C CA . ALA A 1 100 ? 20.752 -6.947 -24.830 1.00 71.06 100 ALA A CA 1
ATOM 765 C C . ALA A 1 100 ? 20.856 -6.296 -23.444 1.00 71.06 100 ALA A C 1
ATOM 767 O O . ALA A 1 100 ? 21.823 -6.498 -22.708 1.00 71.06 100 ALA A O 1
ATOM 768 N N . GLY A 1 101 ? 19.842 -5.517 -23.077 1.00 75.00 101 GLY A N 1
ATOM 769 C CA . GLY A 1 101 ? 19.824 -4.788 -21.818 1.00 75.00 101 GLY A CA 1
ATOM 770 C C . GLY A 1 101 ? 18.469 -4.874 -21.140 1.00 75.00 101 GLY A C 1
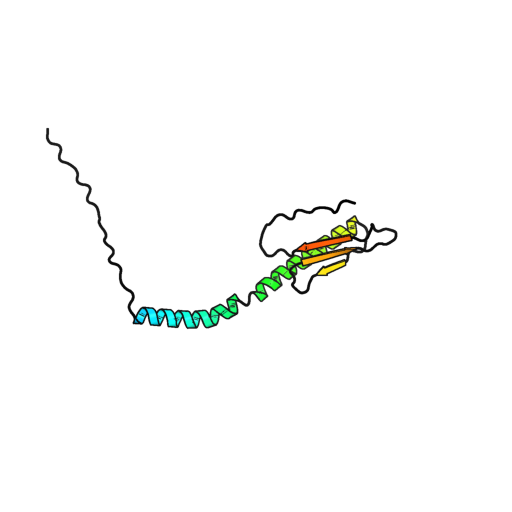ATOM 771 O O . GLY A 1 101 ? 17.441 -5.108 -21.778 1.00 75.00 101 GLY A O 1
ATOM 772 N N . SER A 1 102 ? 18.487 -4.710 -19.817 1.00 77.56 102 SER A N 1
ATOM 773 C CA . SER A 1 102 ? 17.278 -4.687 -19.003 1.00 77.56 102 SER A CA 1
ATOM 774 C C . SER A 1 102 ? 17.282 -3.511 -18.033 1.00 77.56 102 SER A C 1
ATOM 776 O O . SER A 1 102 ? 18.307 -3.158 -17.443 1.00 77.56 102 SER A O 1
ATOM 778 N N . VAL A 1 103 ? 16.119 -2.886 -17.861 1.00 78.69 103 VAL A N 1
ATOM 779 C CA . VAL A 1 103 ? 15.887 -1.834 -16.865 1.00 78.69 103 VAL A CA 1
ATOM 780 C C . VAL A 1 103 ? 14.739 -2.267 -15.976 1.00 78.69 103 VAL A C 1
ATOM 782 O O . VAL A 1 103 ? 13.584 -2.258 -16.396 1.00 78.69 103 VAL A O 1
ATOM 785 N N . SER A 1 104 ? 15.050 -2.607 -14.728 1.00 79.31 104 SER A N 1
ATOM 786 C CA . SER A 1 104 ? 14.052 -2.888 -13.700 1.00 79.31 104 SER A CA 1
ATOM 787 C C . SER A 1 104 ? 13.746 -1.627 -12.896 1.00 79.31 104 SER A C 1
ATOM 789 O O . SER A 1 104 ? 14.641 -0.894 -12.462 1.00 79.31 104 SER A O 1
ATOM 791 N N . ARG A 1 105 ? 12.458 -1.334 -12.714 1.00 73.00 105 ARG A N 1
ATOM 792 C CA . ARG A 1 105 ? 11.991 -0.219 -11.887 1.00 73.00 105 ARG A CA 1
ATOM 793 C C . ARG A 1 105 ? 10.880 -0.706 -10.961 1.00 73.00 105 ARG A C 1
ATOM 795 O O . ARG A 1 105 ? 9.952 -1.369 -11.428 1.00 73.00 105 ARG A O 1
ATOM 802 N N . PRO A 1 106 ? 10.948 -0.388 -9.659 1.00 72.56 106 PRO A N 1
ATOM 803 C CA . PRO A 1 106 ? 9.852 -0.687 -8.761 1.00 72.56 106 PRO A CA 1
ATOM 804 C C . PRO A 1 106 ? 8.678 0.245 -9.063 1.00 72.56 106 PRO A C 1
ATOM 806 O O . PRO A 1 106 ? 8.853 1.428 -9.381 1.00 72.56 106 PRO A O 1
ATOM 809 N N . VAL A 1 107 ? 7.488 -0.324 -8.965 1.00 70.50 107 VAL A N 1
ATOM 810 C CA . VAL A 1 107 ? 6.203 0.353 -9.083 1.00 70.50 107 VAL A CA 1
ATOM 811 C C . VAL A 1 107 ? 6.010 1.228 -7.832 1.00 70.50 107 VAL A C 1
ATOM 813 O O . VAL A 1 107 ? 6.422 0.861 -6.728 1.00 70.50 107 VAL A O 1
ATOM 816 N N . ARG A 1 108 ? 5.541 2.465 -8.015 1.00 68.75 108 ARG A N 1
ATOM 817 C CA . ARG A 1 108 ? 5.612 3.536 -7.015 1.00 68.75 108 ARG A CA 1
ATOM 818 C C . ARG A 1 108 ? 4.517 3.363 -5.958 1.00 68.75 108 ARG A C 1
ATOM 820 O O . ARG A 1 108 ? 3.506 4.055 -5.948 1.00 68.75 108 ARG A O 1
ATOM 827 N N . ALA A 1 109 ? 4.808 2.554 -4.947 1.00 55.81 109 ALA A N 1
ATOM 828 C CA . ALA A 1 109 ? 4.012 2.501 -3.726 1.00 55.81 109 ALA A CA 1
ATOM 829 C C . ALA A 1 109 ? 4.195 3.777 -2.870 1.00 55.81 109 ALA A C 1
ATOM 831 O O . ALA A 1 109 ? 4.875 3.762 -1.850 1.00 55.81 109 ALA A O 1
ATOM 832 N N . GLY A 1 110 ? 3.612 4.904 -3.290 1.00 52.88 110 GLY A N 1
ATOM 833 C CA . GLY A 1 110 ? 3.275 6.045 -2.426 1.00 52.88 110 GLY A CA 1
ATOM 834 C C . GLY A 1 110 ? 4.402 6.785 -1.683 1.00 52.88 110 GLY A C 1
ATOM 835 O O . GLY A 1 110 ? 4.092 7.699 -0.924 1.00 52.88 110 GLY A O 1
ATOM 836 N N . ASN A 1 111 ? 5.685 6.460 -1.872 1.00 45.97 111 ASN A N 1
ATOM 837 C CA . ASN A 1 111 ? 6.796 7.127 -1.190 1.00 45.97 111 ASN A CA 1
ATOM 838 C C . ASN A 1 111 ? 7.775 7.818 -2.171 1.00 45.97 111 ASN A C 1
ATOM 840 O O . ASN A 1 111 ? 8.179 7.239 -3.182 1.00 45.97 111 ASN A O 1
ATOM 844 N N . PRO A 1 112 ? 8.188 9.074 -1.903 1.00 51.78 112 PRO A N 1
ATOM 845 C CA . PRO A 1 112 ? 9.106 9.813 -2.757 1.00 51.78 112 PRO A CA 1
ATOM 846 C C . PRO A 1 112 ? 10.544 9.482 -2.353 1.00 51.78 112 PRO A C 1
ATOM 848 O O . PRO A 1 112 ? 11.225 10.302 -1.746 1.00 51.78 112 PRO A O 1
ATOM 851 N N . PHE A 1 113 ? 11.023 8.275 -2.654 1.00 51.81 113 PHE A N 1
ATOM 852 C CA . PHE A 1 113 ? 12.434 7.956 -2.434 1.00 51.81 113 PHE A CA 1
ATOM 853 C C . PHE A 1 113 ? 13.208 7.918 -3.748 1.00 51.81 113 PHE A C 1
ATOM 855 O O . PHE A 1 113 ? 12.829 7.265 -4.718 1.00 51.81 113 PHE A O 1
ATOM 862 N N . CYS A 1 114 ? 14.288 8.703 -3.753 1.00 51.03 114 CYS A N 1
ATOM 863 C CA . CYS A 1 114 ? 15.254 8.892 -4.824 1.00 51.03 114 CYS A CA 1
ATOM 864 C C . CYS A 1 114 ? 15.586 7.598 -5.567 1.00 51.03 114 CYS A C 1
ATOM 866 O O . CYS A 1 114 ? 16.208 6.688 -5.022 1.00 51.03 114 CYS A O 1
ATOM 868 N N . TYR A 1 115 ? 15.286 7.574 -6.860 1.00 54.75 115 TYR A N 1
ATOM 869 C CA . TYR A 1 115 ? 15.816 6.556 -7.754 1.00 54.75 115 TYR A CA 1
ATOM 870 C C . TYR A 1 115 ? 17.231 6.978 -8.152 1.00 54.75 115 TYR A C 1
ATOM 872 O O . TYR A 1 115 ? 17.413 7.886 -8.963 1.00 54.75 115 TYR A O 1
ATOM 880 N N . ARG A 1 116 ? 18.251 6.335 -7.577 1.00 52.53 116 ARG A N 1
ATOM 881 C CA . ARG A 1 116 ? 19.623 6.427 -8.088 1.00 52.53 116 ARG A CA 1
ATOM 882 C C . ARG A 1 116 ? 19.725 5.502 -9.299 1.00 52.53 116 ARG A C 1
ATOM 884 O O . ARG A 1 116 ? 19.900 4.298 -9.149 1.00 52.53 116 ARG A O 1
ATOM 891 N N . TYR A 1 117 ? 19.586 6.064 -10.493 1.00 52.72 117 TYR A N 1
ATOM 892 C CA . TYR A 1 117 ? 19.854 5.346 -11.735 1.00 52.72 117 TYR A CA 1
ATOM 893 C C . TYR A 1 117 ? 21.374 5.252 -11.920 1.00 52.72 117 TYR A C 1
ATOM 895 O O . TYR A 1 117 ? 22.029 6.253 -12.205 1.00 52.72 117 TYR A O 1
ATOM 903 N N . ARG A 1 118 ? 21.948 4.067 -11.688 1.00 49.41 118 ARG A N 1
ATOM 904 C CA . ARG A 1 118 ? 23.311 3.748 -12.123 1.00 49.41 118 ARG A CA 1
ATOM 905 C C . ARG A 1 118 ? 23.175 3.097 -13.493 1.00 49.41 118 ARG A C 1
ATOM 907 O O . ARG A 1 118 ? 22.706 1.968 -13.577 1.00 49.41 118 ARG A O 1
ATOM 914 N N . ILE A 1 119 ? 23.543 3.822 -14.546 1.00 48.09 119 ILE A N 1
ATOM 915 C CA . ILE A 1 119 ? 23.773 3.211 -15.857 1.00 48.09 119 ILE A CA 1
ATOM 916 C C . ILE A 1 119 ? 24.901 2.205 -15.643 1.00 48.09 119 ILE A C 1
ATOM 918 O O . ILE A 1 119 ? 25.963 2.589 -15.151 1.00 48.09 119 ILE A O 1
ATOM 922 N N . GLY A 1 120 ? 24.632 0.924 -15.905 1.00 47.81 120 GLY A N 1
ATOM 923 C CA . GLY A 1 120 ? 25.679 -0.085 -15.979 1.00 47.81 120 GLY A CA 1
ATOM 924 C C . GLY A 1 120 ? 26.720 0.398 -16.979 1.00 47.81 120 GLY A C 1
ATOM 925 O O . GLY A 1 120 ? 26.400 0.620 -18.143 1.00 47.81 120 GLY A O 1
ATOM 926 N N . SER A 1 121 ? 27.919 0.667 -16.476 1.00 55.72 121 SER A N 1
ATOM 927 C CA . SER A 1 121 ? 29.103 0.928 -17.275 1.00 55.72 121 SER A CA 1
ATOM 928 C C . SER A 1 121 ? 29.533 -0.384 -17.915 1.00 55.72 121 SER A C 1
ATOM 930 O O . SER A 1 121 ? 29.732 -1.363 -17.193 1.00 55.72 121 SER A O 1
ATOM 932 N N . SER A 1 122 ? 29.664 -0.371 -19.239 1.00 50.50 122 SER A N 1
ATOM 933 C CA . SER A 1 122 ? 30.609 -1.223 -19.966 1.00 50.50 122 SER A CA 1
ATOM 934 C C . SER A 1 122 ? 31.989 -1.182 -19.316 1.00 50.50 122 SER A C 1
ATOM 936 O O . SER A 1 122 ? 32.403 -0.045 -18.978 1.00 50.50 122 SER A O 1
#